Protein AF-A0A0G0S9Q8-F1 (afdb_monomer)

Secondary structure (DSSP, 8-state):
--HHHHHHHHHHHHHHHHHHHHHHHHHHHHHHHHHHHHHHHHHHHHHHHHTTTSTTSHHHHHHHHHHHHHHTTSHHHHHHHHHHHHS-HHHHHHHHHHHHHHHHHHTT-TT--HHHHHHHHH--

Mean predicted aligned error: 11.61 Å

Organism: NCBI:txid1618450

Solvent-accessible surface area (backbone atoms only — not comparable to full-atom values): 6995 Å² total; per-residue (Å²): 137,61,72,66,61,57,52,52,52,50,53,52,55,50,51,67,55,50,54,56,53,52,51,49,51,52,48,50,53,49,51,54,51,49,54,51,49,54,50,50,52,53,47,36,54,48,44,40,63,73,30,60,88,43,72,86,35,73,67,26,47,51,30,54,59,45,46,52,75,78,43,47,86,40,65,69,52,43,50,45,56,51,50,39,74,74,44,56,80,89,52,30,61,63,42,51,43,51,46,52,49,53,49,31,54,77,70,67,50,74,90,61,52,71,65,55,50,45,45,71,72,61,76,116

Structure (mmCIF, N/CA/C/O backbone):
data_AF-A0A0G0S9Q8-F1
#
_entry.id   AF-A0A0G0S9Q8-F1
#
loop_
_atom_site.group_PDB
_atom_site.id
_atom_site.type_symbol
_atom_site.label_atom_id
_atom_site.label_alt_id
_atom_site.label_comp_id
_atom_site.label_asym_id
_atom_site.label_entity_id
_atom_site.label_seq_id
_atom_site.pdbx_PDB_ins_code
_atom_site.Cartn_x
_atom_site.Cartn_y
_atom_site.Cartn_z
_atom_site.occupancy
_atom_site.B_iso_or_equiv
_atom_site.auth_seq_id
_atom_site.auth_comp_id
_atom_site.auth_asym_id
_atom_site.auth_atom_id
_atom_site.pdbx_PDB_mod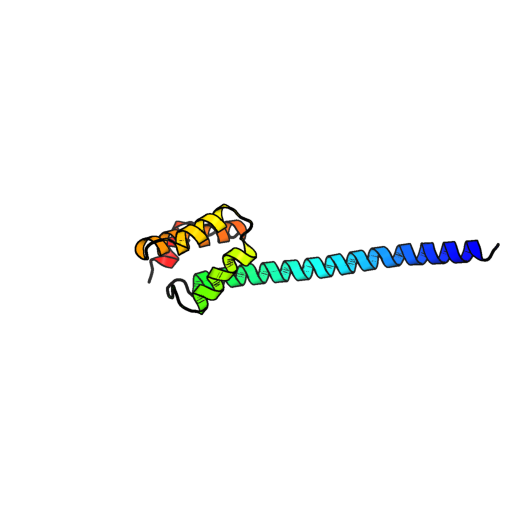el_num
ATOM 1 N N . MET A 1 1 ? 45.988 -13.367 -47.141 1.00 49.00 1 MET A N 1
ATOM 2 C CA . MET A 1 1 ? 45.102 -13.106 -45.986 1.00 49.00 1 MET A CA 1
ATOM 3 C C . MET A 1 1 ? 45.095 -14.358 -45.131 1.00 49.00 1 MET A C 1
ATOM 5 O O . MET A 1 1 ? 44.739 -15.409 -45.643 1.00 49.00 1 MET A O 1
ATOM 9 N N . THR A 1 2 ? 45.600 -14.279 -43.903 1.00 52.78 2 THR A N 1
ATOM 10 C CA . THR A 1 2 ? 45.696 -15.415 -42.975 1.00 52.78 2 THR A CA 1
ATOM 11 C C . THR A 1 2 ? 44.347 -15.658 -42.294 1.00 52.78 2 THR A C 1
ATOM 13 O O . THR A 1 2 ? 43.588 -14.717 -42.061 1.00 52.78 2 THR A O 1
ATOM 16 N N . SER A 1 3 ? 44.034 -16.918 -41.980 1.00 56.16 3 SER A N 1
ATOM 17 C CA . SER A 1 3 ? 42.760 -17.353 -41.381 1.00 56.16 3 SER A CA 1
ATOM 18 C C . SER A 1 3 ? 42.375 -16.595 -40.099 1.00 56.16 3 SER A C 1
ATOM 20 O O . SER A 1 3 ? 41.193 -16.453 -39.797 1.00 56.16 3 SER A O 1
ATOM 22 N N . GLU A 1 4 ? 43.356 -16.039 -39.385 1.00 59.38 4 GLU A N 1
ATOM 23 C CA . GLU A 1 4 ? 43.174 -15.211 -38.184 1.00 59.38 4 GLU A CA 1
ATOM 24 C C . GLU A 1 4 ? 42.379 -13.919 -38.448 1.00 59.38 4 GLU A C 1
ATOM 26 O O . GLU A 1 4 ? 41.520 -13.545 -37.648 1.00 59.38 4 GLU A O 1
ATOM 31 N N . LEU A 1 5 ? 42.585 -13.261 -39.596 1.00 54.59 5 LEU A N 1
ATOM 32 C CA . LEU A 1 5 ? 41.855 -12.037 -39.965 1.00 54.59 5 LEU A CA 1
ATOM 33 C C . LEU A 1 5 ? 40.367 -12.311 -40.219 1.00 54.59 5 LEU A C 1
ATOM 35 O O . LEU A 1 5 ? 39.518 -11.499 -39.857 1.00 54.59 5 LEU A O 1
ATOM 39 N N . ILE A 1 6 ? 40.046 -13.471 -40.796 1.00 54.94 6 ILE A N 1
ATOM 40 C CA . ILE A 1 6 ? 38.666 -13.880 -41.093 1.00 54.94 6 ILE A CA 1
ATOM 41 C C . ILE A 1 6 ? 37.925 -14.219 -39.795 1.00 54.94 6 ILE A C 1
ATOM 43 O O . ILE A 1 6 ? 36.803 -13.763 -39.594 1.00 54.94 6 ILE A O 1
ATOM 47 N N . ILE A 1 7 ? 38.566 -14.949 -38.876 1.00 58.12 7 ILE A N 1
ATOM 48 C CA . ILE A 1 7 ? 37.983 -15.277 -37.567 1.00 58.12 7 ILE A CA 1
ATOM 49 C C . ILE A 1 7 ? 37.733 -14.002 -36.749 1.00 58.12 7 ILE A C 1
ATOM 51 O O . ILE A 1 7 ? 36.666 -13.859 -36.160 1.00 58.12 7 ILE A O 1
ATOM 55 N N . THR A 1 8 ? 38.659 -13.039 -36.767 1.00 56.41 8 THR A N 1
ATOM 56 C CA . THR A 1 8 ? 38.507 -11.768 -36.035 1.00 56.41 8 THR A CA 1
ATOM 57 C C . THR A 1 8 ? 37.352 -10.923 -36.589 1.00 56.41 8 THR A C 1
ATOM 59 O O . THR A 1 8 ? 36.569 -10.368 -35.819 1.00 56.41 8 THR A O 1
ATOM 62 N N . LEU A 1 9 ? 37.182 -10.885 -37.917 1.00 54.97 9 LEU A N 1
ATOM 63 C CA . LEU A 1 9 ? 36.044 -10.233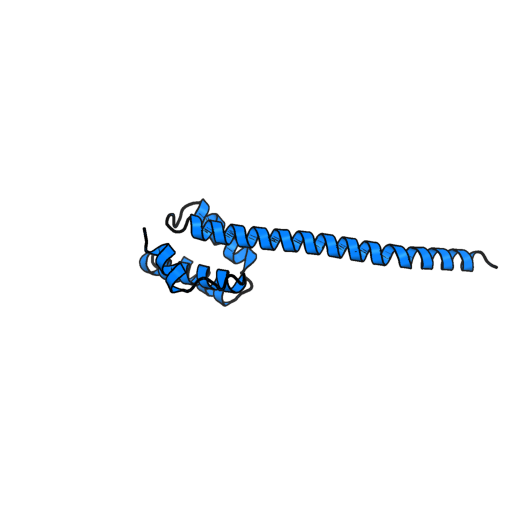 -38.581 1.00 54.97 9 LEU A CA 1
ATOM 64 C C . LEU A 1 9 ? 34.706 -10.907 -38.242 1.00 54.97 9 LEU A C 1
ATOM 66 O O . LEU A 1 9 ? 33.724 -10.215 -37.978 1.00 54.97 9 LEU A O 1
ATOM 70 N N . ILE A 1 10 ? 34.667 -12.241 -38.189 1.00 58.28 10 ILE A N 1
ATOM 71 C CA . ILE A 1 10 ? 33.464 -13.003 -37.825 1.00 58.28 10 ILE A CA 1
ATOM 72 C C . ILE A 1 10 ? 33.112 -12.796 -36.345 1.00 58.28 10 ILE A C 1
ATOM 74 O O . ILE A 1 10 ? 31.961 -12.509 -36.024 1.00 58.28 10 ILE A O 1
ATOM 78 N N . VAL A 1 11 ? 34.090 -12.876 -35.439 1.00 58.12 11 VAL A N 1
ATOM 79 C CA . VAL A 1 11 ? 33.887 -12.659 -33.996 1.00 58.12 11 VAL A CA 1
ATOM 80 C C . VAL A 1 11 ? 33.453 -11.219 -33.712 1.00 58.12 11 VAL A C 1
ATOM 82 O O . VAL A 1 11 ? 32.540 -11.004 -32.915 1.00 58.12 11 VAL A O 1
ATOM 85 N N . SER A 1 12 ? 34.037 -10.233 -34.400 1.00 53.25 12 SER A N 1
ATOM 86 C CA . SER A 1 12 ? 33.630 -8.827 -34.295 1.00 53.25 12 SER A CA 1
ATOM 87 C C . SER A 1 12 ? 32.212 -8.603 -34.840 1.00 53.25 12 SER A C 1
ATOM 89 O O . SER A 1 12 ? 31.391 -7.975 -34.171 1.00 53.25 12 SER A O 1
ATOM 91 N N . GLY A 1 13 ? 31.862 -9.204 -35.983 1.00 53.28 13 GLY A N 1
ATOM 92 C CA . GLY A 1 13 ? 30.511 -9.131 -36.550 1.00 53.28 13 GLY A CA 1
ATOM 93 C C . GLY A 1 13 ? 29.438 -9.772 -35.662 1.00 53.28 13 GLY A C 1
ATOM 94 O O . GLY A 1 13 ? 28.390 -9.173 -35.429 1.00 53.28 13 GLY A O 1
ATOM 95 N N . ILE A 1 14 ? 29.715 -10.949 -35.092 1.00 56.88 14 ILE A N 1
ATOM 96 C CA . ILE A 1 14 ? 28.795 -11.645 -34.178 1.00 56.88 14 ILE A CA 1
ATOM 97 C C . ILE A 1 14 ? 28.646 -10.862 -32.864 1.00 56.88 14 ILE A C 1
ATOM 99 O O . ILE A 1 14 ? 27.526 -10.642 -32.410 1.00 56.88 14 ILE A O 1
ATOM 103 N N . SER A 1 15 ? 29.745 -10.364 -32.288 1.00 52.84 15 SER A N 1
ATOM 104 C CA . SER A 1 15 ? 29.747 -9.518 -31.080 1.00 52.84 15 SER A CA 1
ATOM 105 C C . SER A 1 15 ? 28.853 -8.275 -31.220 1.00 52.84 15 SER A C 1
ATOM 107 O O . SER A 1 15 ? 28.085 -7.944 -30.307 1.00 52.84 15 SER A O 1
ATOM 109 N N . THR A 1 16 ? 28.890 -7.638 -32.395 1.00 56.97 16 THR A N 1
ATOM 110 C CA . THR A 1 16 ? 28.127 -6.416 -32.692 1.00 56.97 16 THR A CA 1
ATOM 111 C C . THR A 1 16 ? 26.619 -6.675 -32.801 1.00 56.97 16 THR A C 1
ATOM 113 O O . THR A 1 16 ? 25.828 -5.778 -32.531 1.00 56.97 16 THR A O 1
ATOM 116 N N . ILE A 1 17 ? 26.201 -7.899 -33.143 1.00 55.44 17 ILE A N 1
ATOM 117 C CA . ILE A 1 17 ? 24.784 -8.289 -33.280 1.00 55.44 17 ILE A CA 1
ATOM 118 C C . ILE A 1 17 ? 24.240 -8.899 -31.981 1.00 55.44 17 ILE A C 1
ATOM 120 O O . ILE A 1 17 ? 23.096 -8.660 -31.597 1.00 55.44 17 ILE A O 1
ATOM 124 N N . VAL A 1 18 ? 25.065 -9.666 -31.271 1.00 55.31 18 VAL A N 1
ATOM 125 C CA . VAL A 1 18 ? 24.669 -10.389 -30.058 1.00 55.31 18 VAL A CA 1
ATOM 126 C C . VAL A 1 18 ? 24.482 -9.437 -28.870 1.00 55.31 18 VAL A C 1
ATOM 128 O O . VAL A 1 18 ? 23.518 -9.580 -28.117 1.00 55.31 18 VAL A O 1
ATOM 131 N N . SER A 1 19 ? 25.335 -8.419 -28.724 1.00 56.19 19 SER A N 1
ATOM 132 C CA . SER A 1 19 ? 25.258 -7.473 -27.596 1.00 56.19 19 SER A CA 1
ATOM 133 C C . SER A 1 19 ? 23.961 -6.633 -27.579 1.00 56.19 19 SER A C 1
ATOM 135 O O . SER A 1 19 ? 23.328 -6.550 -26.523 1.00 56.19 19 SER A O 1
ATOM 137 N N . PRO A 1 20 ? 23.483 -6.074 -28.713 1.00 57.75 20 PRO A N 1
ATOM 138 C CA . PRO A 1 20 ? 22.180 -5.408 -28.785 1.00 57.75 20 PRO A CA 1
ATOM 139 C C . PRO A 1 20 ? 21.001 -6.336 -28.488 1.00 57.75 20 PRO A C 1
ATOM 141 O O . PRO A 1 20 ? 20.070 -5.929 -27.800 1.00 57.75 20 PRO A O 1
ATOM 144 N N . LEU A 1 21 ? 21.036 -7.590 -28.955 1.00 55.09 21 LEU A N 1
ATOM 145 C CA . LEU A 1 21 ? 19.958 -8.559 -28.720 1.00 55.09 21 LEU A CA 1
ATOM 146 C C . LEU A 1 21 ? 19.833 -8.929 -27.237 1.00 55.09 21 LEU A C 1
ATOM 148 O O . LEU A 1 21 ? 18.722 -8.971 -26.707 1.00 55.09 21 LEU A O 1
ATOM 152 N N . PHE A 1 22 ? 20.957 -9.121 -26.537 1.00 54.00 22 PHE A N 1
ATOM 153 C CA . PHE A 1 22 ? 20.947 -9.307 -25.084 1.00 54.00 22 PHE A CA 1
ATOM 154 C C . PHE A 1 22 ? 20.460 -8.058 -24.346 1.00 54.00 22 PHE A C 1
ATOM 156 O O . PHE A 1 22 ? 19.671 -8.181 -23.411 1.00 54.00 22 PHE A O 1
ATOM 163 N N . ALA A 1 23 ? 20.865 -6.860 -24.775 1.00 57.78 23 ALA A N 1
ATOM 164 C CA . ALA A 1 23 ? 20.385 -5.611 -24.186 1.00 57.78 23 ALA A CA 1
ATOM 165 C C . ALA A 1 23 ? 18.867 -5.430 -24.370 1.00 57.78 23 ALA A C 1
ATOM 167 O O . ALA A 1 23 ? 18.180 -5.058 -23.419 1.00 57.78 23 ALA A O 1
ATOM 168 N N . ILE A 1 24 ? 18.326 -5.761 -25.549 1.00 57.69 24 ILE A N 1
ATOM 169 C CA . ILE A 1 24 ? 16.883 -5.738 -25.831 1.00 57.69 24 ILE A CA 1
ATOM 170 C C . ILE A 1 24 ? 16.151 -6.767 -24.969 1.00 57.69 24 ILE A C 1
ATOM 172 O O . ILE A 1 24 ? 15.157 -6.419 -24.342 1.00 57.69 24 ILE A O 1
ATOM 176 N N . TRP A 1 25 ? 16.653 -8.000 -24.860 1.00 56.56 25 TRP A N 1
ATOM 177 C CA . TRP A 1 25 ? 16.018 -9.040 -24.043 1.00 56.56 25 TRP A CA 1
ATOM 178 C C . TRP A 1 25 ? 16.039 -8.712 -22.544 1.00 56.56 25 TRP A C 1
ATOM 180 O O . TRP A 1 25 ? 15.038 -8.900 -21.851 1.00 56.56 25 TRP A O 1
ATOM 190 N N . ILE A 1 26 ? 17.154 -8.183 -22.030 1.00 63.25 26 ILE A N 1
ATOM 191 C CA . ILE A 1 26 ? 17.259 -7.726 -20.637 1.00 63.25 26 ILE A CA 1
ATOM 192 C C . ILE A 1 26 ? 16.316 -6.544 -20.403 1.00 63.25 26 ILE A C 1
ATOM 194 O O . ILE A 1 26 ? 15.603 -6.538 -19.401 1.00 63.25 26 ILE A O 1
ATOM 198 N N . SER A 1 27 ? 16.269 -5.585 -21.331 1.00 55.19 27 SER A N 1
ATOM 199 C CA . SER A 1 27 ? 15.364 -4.434 -21.271 1.00 55.19 27 SER A CA 1
ATOM 200 C C . SER A 1 27 ? 13.899 -4.871 -21.293 1.00 55.19 27 SER A C 1
ATOM 202 O O . SER A 1 27 ? 13.125 -4.472 -20.430 1.00 55.19 27 SER A O 1
ATOM 204 N N . GLU A 1 28 ? 13.516 -5.775 -22.193 1.00 60.50 28 GLU A N 1
ATOM 205 C CA . GLU A 1 28 ? 12.152 -6.293 -22.292 1.00 60.50 28 GLU A CA 1
ATOM 206 C C . GLU A 1 28 ? 11.758 -7.093 -21.045 1.00 60.50 28 GLU A C 1
ATOM 208 O O . GLU A 1 28 ? 10.682 -6.885 -20.481 1.00 60.50 28 GLU A O 1
ATOM 213 N N . LYS A 1 29 ? 12.646 -7.966 -20.554 1.00 63.59 29 LYS A N 1
ATOM 214 C CA . LYS A 1 29 ? 12.438 -8.708 -19.305 1.00 63.59 29 LYS A CA 1
ATOM 215 C C . LYS A 1 29 ? 12.301 -7.759 -18.115 1.00 63.59 29 LYS A C 1
ATOM 217 O O . LYS A 1 29 ? 11.451 -7.987 -17.256 1.00 63.59 29 LYS A O 1
ATOM 222 N N . TYR A 1 30 ? 13.102 -6.699 -18.069 1.00 56.81 30 TYR A N 1
ATOM 223 C CA . TYR A 1 30 ? 13.051 -5.683 -17.023 1.00 56.81 30 TYR A CA 1
ATOM 224 C C . TYR A 1 30 ? 11.751 -4.870 -17.081 1.00 56.81 30 TYR A C 1
ATOM 226 O O . TYR A 1 30 ? 11.077 -4.735 -16.063 1.00 56.81 30 TYR A O 1
ATOM 234 N N . ILE A 1 31 ? 11.344 -4.409 -18.266 1.00 64.62 31 ILE A N 1
ATOM 235 C CA . ILE A 1 31 ? 10.098 -3.661 -18.486 1.00 64.62 31 ILE A CA 1
ATOM 236 C C . ILE A 1 31 ? 8.883 -4.517 -18.121 1.00 64.62 31 ILE A C 1
ATOM 238 O O . ILE A 1 31 ? 8.017 -4.061 -17.379 1.00 64.62 31 ILE A O 1
ATOM 242 N N . ARG A 1 32 ? 8.826 -5.778 -18.572 1.00 65.75 32 ARG A N 1
ATOM 243 C CA . ARG A 1 32 ? 7.732 -6.699 -18.219 1.00 65.75 32 ARG A CA 1
ATOM 244 C C . ARG A 1 32 ? 7.653 -6.925 -16.713 1.00 65.75 32 ARG A C 1
ATOM 246 O O . ARG A 1 32 ? 6.563 -6.895 -16.152 1.00 65.75 32 ARG A O 1
ATOM 253 N N . ARG A 1 33 ? 8.798 -7.121 -16.053 1.00 70.69 33 ARG A N 1
ATOM 254 C CA . ARG A 1 33 ? 8.863 -7.325 -14.600 1.00 70.69 33 ARG A CA 1
ATOM 255 C C . ARG A 1 33 ? 8.409 -6.083 -13.833 1.00 70.69 33 ARG A C 1
ATOM 257 O O . ARG A 1 33 ? 7.630 -6.219 -12.900 1.00 70.69 33 ARG A O 1
ATOM 264 N N . ARG A 1 34 ? 8.819 -4.894 -14.279 1.00 71.56 34 ARG A N 1
ATOM 265 C CA . ARG A 1 34 ? 8.390 -3.609 -13.716 1.00 71.56 34 ARG A CA 1
ATOM 266 C C . ARG A 1 34 ? 6.889 -3.379 -13.886 1.00 71.56 34 ARG A C 1
ATOM 268 O O . ARG A 1 34 ? 6.220 -3.039 -12.923 1.00 71.56 34 ARG A O 1
ATOM 275 N N . ASN A 1 35 ? 6.345 -3.642 -15.073 1.00 73.88 35 ASN A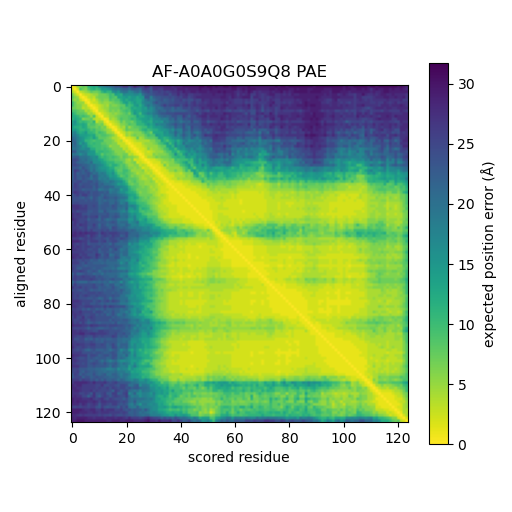 N 1
ATOM 276 C CA . ASN A 1 35 ? 4.909 -3.509 -15.330 1.00 73.88 35 ASN A CA 1
ATOM 277 C C . ASN A 1 35 ? 4.078 -4.491 -14.486 1.00 73.88 35 ASN A C 1
ATOM 279 O O . ASN A 1 35 ? 3.002 -4.133 -14.014 1.00 73.88 35 ASN A O 1
ATOM 283 N N . LEU A 1 36 ? 4.571 -5.720 -14.288 1.00 80.00 36 LEU A N 1
ATOM 284 C CA . LEU A 1 36 ? 3.950 -6.707 -13.398 1.00 80.00 36 LEU A CA 1
ATOM 285 C C . LEU A 1 36 ? 3.975 -6.245 -11.938 1.00 80.00 36 LEU A C 1
ATOM 287 O O . LEU A 1 36 ? 2.966 -6.357 -11.251 1.00 80.00 36 LEU A O 1
ATOM 291 N N . GLU A 1 37 ? 5.104 -5.716 -11.476 1.00 83.62 37 GLU A N 1
ATOM 292 C CA . GLU A 1 37 ? 5.250 -5.185 -10.120 1.00 83.62 37 GLU A CA 1
ATOM 293 C C . GLU A 1 37 ? 4.333 -3.976 -9.890 1.00 83.62 37 GLU A C 1
ATOM 295 O O . GLU A 1 37 ? 3.617 -3.934 -8.895 1.00 83.62 37 GLU A O 1
ATOM 300 N N . ASP A 1 38 ? 4.253 -3.048 -10.846 1.00 84.12 38 ASP A N 1
ATOM 301 C CA . ASP A 1 38 ? 3.339 -1.902 -10.786 1.00 84.12 38 ASP A CA 1
ATOM 302 C C . ASP A 1 38 ? 1.861 -2.339 -10.791 1.00 84.12 38 ASP A C 1
ATOM 304 O O . ASP A 1 38 ? 1.038 -1.782 -10.061 1.00 84.12 38 ASP A O 1
ATOM 308 N N . ALA A 1 39 ? 1.503 -3.364 -11.573 1.00 84.00 39 ALA A N 1
ATOM 309 C CA . ALA A 1 39 ? 0.154 -3.930 -11.560 1.00 84.00 39 ALA A CA 1
ATOM 310 C C . ALA A 1 39 ? -0.181 -4.586 -10.209 1.00 84.00 39 ALA A C 1
ATOM 312 O O . ALA A 1 39 ? -1.263 -4.359 -9.669 1.00 84.00 39 ALA A O 1
ATOM 313 N N . GLN A 1 40 ? 0.758 -5.344 -9.635 1.00 88.56 40 GLN A N 1
ATOM 314 C CA . GLN A 1 40 ? 0.602 -5.964 -8.317 1.00 88.56 40 GLN A CA 1
ATOM 315 C C . GLN A 1 40 ? 0.476 -4.921 -7.205 1.00 88.56 40 GLN A C 1
ATOM 317 O O . GLN A 1 40 ? -0.377 -5.056 -6.335 1.00 88.56 40 GLN A O 1
ATOM 322 N N . ARG A 1 41 ? 1.270 -3.848 -7.254 1.00 89.06 41 ARG A N 1
ATOM 323 C CA . ARG A 1 41 ? 1.189 -2.729 -6.304 1.00 89.06 41 ARG A CA 1
ATOM 324 C C . ARG A 1 41 ? -0.190 -2.081 -6.324 1.00 89.06 41 ARG A C 1
ATOM 326 O O . ARG A 1 41 ? -0.826 -1.944 -5.280 1.00 89.06 41 ARG A O 1
ATOM 333 N N . LYS A 1 42 ? -0.710 -1.769 -7.512 1.00 87.31 42 LYS A N 1
ATOM 334 C CA . LYS A 1 42 ? -2.077 -1.246 -7.657 1.00 87.31 42 LYS A CA 1
ATOM 335 C C . LYS A 1 42 ? -3.133 -2.226 -7.159 1.00 87.31 42 LYS A C 1
ATOM 337 O O . LYS A 1 42 ? -4.098 -1.803 -6.531 1.00 87.31 42 LYS A O 1
ATOM 342 N N . GLN A 1 43 ? -2.946 -3.520 -7.406 1.00 89.31 43 GLN A N 1
ATOM 343 C CA . GLN A 1 43 ? -3.848 -4.550 -6.899 1.00 89.31 43 GLN A CA 1
ATOM 344 C C . GLN A 1 43 ? -3.860 -4.589 -5.366 1.00 89.31 43 GLN A C 1
ATOM 346 O O . GLN A 1 43 ? -4.935 -4.532 -4.783 1.00 89.31 43 GLN A O 1
ATOM 351 N N . VAL A 1 44 ? -2.697 -4.585 -4.708 1.00 91.62 44 VAL A N 1
ATOM 352 C CA . VAL A 1 44 ? -2.604 -4.548 -3.237 1.00 91.62 44 VAL A CA 1
ATOM 353 C C . VAL A 1 44 ? -3.302 -3.315 -2.664 1.00 91.62 44 VAL A C 1
ATOM 355 O O . VAL A 1 44 ? -4.039 -3.423 -1.685 1.00 91.62 44 VAL A O 1
ATOM 358 N N . LEU A 1 45 ? -3.110 -2.146 -3.281 1.00 89.12 45 LEU A N 1
ATOM 359 C CA . LEU A 1 45 ? -3.790 -0.918 -2.867 1.00 89.12 45 LEU A CA 1
ATOM 360 C C . LEU A 1 45 ? -5.316 -1.035 -3.017 1.00 89.12 45 LEU A C 1
ATOM 362 O O . LEU A 1 45 ? -6.055 -0.670 -2.102 1.00 89.12 45 LEU A O 1
ATOM 366 N N . ASN A 1 46 ? -5.789 -1.590 -4.133 1.00 86.12 46 ASN A N 1
ATOM 367 C CA . ASN A 1 46 ? -7.212 -1.842 -4.348 1.00 86.12 46 ASN A CA 1
ATOM 368 C C . ASN A 1 46 ? -7.776 -2.833 -3.326 1.00 86.12 46 ASN A C 1
ATOM 370 O O . ASN A 1 46 ? -8.857 -2.593 -2.799 1.00 86.12 46 ASN A O 1
ATOM 374 N N . ASP A 1 47 ? -7.046 -3.901 -3.004 1.00 87.56 47 ASP A N 1
ATOM 375 C CA . ASP A 1 47 ? -7.472 -4.911 -2.035 1.00 87.56 47 ASP A CA 1
ATOM 376 C C . ASP A 1 47 ? -7.564 -4.326 -0.617 1.00 87.56 47 ASP A C 1
ATOM 378 O O . ASP A 1 47 ? -8.508 -4.633 0.115 1.00 87.56 47 ASP A O 1
ATOM 382 N N . LEU A 1 48 ? -6.646 -3.429 -0.240 1.00 87.56 48 LEU A N 1
ATOM 383 C CA . LEU A 1 48 ? -6.712 -2.688 1.025 1.00 87.56 48 LEU A CA 1
ATOM 384 C C . LEU A 1 48 ? -7.941 -1.785 1.100 1.00 87.56 48 LEU A C 1
ATOM 386 O O . LEU A 1 48 ? -8.637 -1.764 2.115 1.00 87.56 48 LEU A O 1
ATOM 390 N N . ILE A 1 49 ? -8.225 -1.053 0.021 1.00 83.69 49 ILE A N 1
ATOM 391 C CA . ILE A 1 49 ? -9.392 -0.171 -0.052 1.00 83.69 49 ILE A CA 1
ATOM 392 C C . ILE A 1 49 ? -10.682 -0.999 -0.073 1.00 83.69 49 ILE A C 1
ATOM 394 O O . ILE A 1 49 ? -11.642 -0.652 0.610 1.00 83.69 49 ILE A O 1
ATOM 398 N N . ALA A 1 50 ? -10.732 -2.106 -0.813 1.00 82.81 50 ALA A N 1
ATOM 399 C CA . ALA A 1 50 ? -11.910 -2.965 -0.912 1.00 82.81 50 ALA A CA 1
ATOM 400 C C . ALA A 1 50 ? -12.239 -3.649 0.422 1.00 82.81 50 ALA A C 1
ATOM 402 O O . ALA A 1 50 ? -13.405 -3.710 0.811 1.00 82.81 50 ALA A O 1
ATOM 403 N N . ASN A 1 51 ? -11.219 -4.103 1.155 1.00 80.69 51 ASN A N 1
ATOM 404 C CA . ASN A 1 51 ? -11.377 -4.817 2.426 1.00 80.69 51 ASN A CA 1
ATOM 405 C C . ASN A 1 51 ? -11.288 -3.910 3.663 1.00 80.69 51 ASN A C 1
ATOM 407 O O . ASN A 1 51 ? -11.195 -4.399 4.785 1.00 80.69 51 ASN A O 1
ATOM 411 N N . ARG A 1 52 ? -11.369 -2.589 3.482 1.00 73.75 52 ARG A N 1
ATOM 412 C CA . ARG A 1 52 ? -11.209 -1.580 4.541 1.00 73.75 52 ARG A CA 1
ATOM 413 C C . ARG A 1 52 ? -12.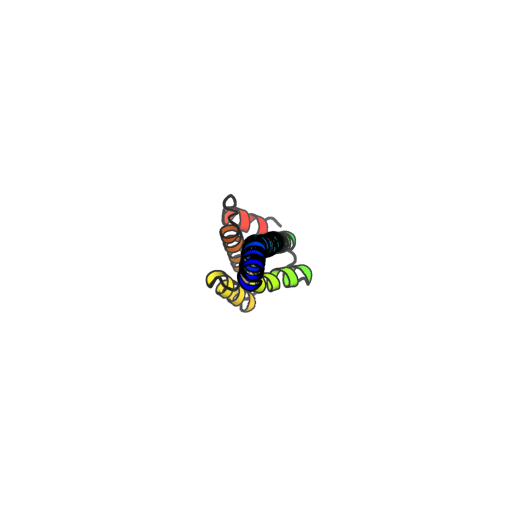090 -1.743 5.782 1.00 73.75 52 ARG A C 1
ATOM 415 O O . ARG A 1 52 ? -11.666 -1.371 6.868 1.00 73.75 52 ARG A O 1
ATOM 422 N N . TYR A 1 53 ? -13.296 -2.290 5.634 1.00 73.50 53 TYR A N 1
ATOM 423 C CA . TYR A 1 53 ? -14.238 -2.518 6.745 1.00 73.50 53 TYR A CA 1
ATOM 424 C C . TYR A 1 53 ? -14.100 -3.902 7.376 1.00 73.50 53 TYR A C 1
ATOM 426 O O . TYR A 1 53 ? -14.716 -4.198 8.394 1.00 73.50 53 TYR A O 1
ATOM 434 N N . LYS A 1 54 ? -13.304 -4.766 6.752 1.00 78.06 54 LYS A N 1
ATOM 435 C CA . LYS A 1 54 ? -13.035 -6.135 7.177 1.00 78.06 54 LYS A CA 1
ATOM 436 C C . LYS A 1 54 ? -11.622 -6.220 7.741 1.00 78.06 54 LYS A C 1
ATOM 438 O O . LYS A 1 54 ? -10.837 -7.093 7.368 1.00 78.06 54 LYS A O 1
ATOM 443 N N . VAL A 1 55 ? -11.293 -5.265 8.608 1.00 72.81 55 VAL A N 1
ATOM 444 C CA . VAL A 1 55 ? -10.010 -5.234 9.309 1.00 72.81 55 VAL A CA 1
ATOM 445 C C . VAL A 1 55 ? -9.835 -6.560 10.054 1.00 72.81 55 VAL A C 1
ATOM 447 O O . VAL A 1 55 ? -10.789 -7.082 10.620 1.00 72.81 55 VAL A O 1
ATOM 450 N N . ASP A 1 56 ? -8.629 -7.121 9.992 1.00 75.94 56 ASP A N 1
ATOM 451 C CA . ASP A 1 56 ? -8.258 -8.420 10.572 1.00 75.94 56 ASP A CA 1
ATOM 452 C C . ASP A 1 56 ? -8.849 -9.675 9.877 1.00 75.94 56 ASP A C 1
ATOM 454 O O . ASP A 1 56 ? -8.658 -10.787 10.363 1.00 75.94 56 ASP A O 1
ATOM 458 N N . THR A 1 57 ? -9.484 -9.545 8.703 1.00 84.56 57 THR A N 1
ATOM 459 C CA . THR A 1 57 ? -9.750 -10.711 7.829 1.00 84.56 57 THR A CA 1
ATOM 460 C C . THR A 1 57 ? -8.492 -11.193 7.114 1.00 84.56 57 THR A C 1
ATOM 462 O O . THR A 1 57 ? -7.569 -10.413 6.872 1.00 84.56 57 THR A O 1
ATOM 465 N N . ASP A 1 58 ? -8.460 -12.467 6.717 1.00 87.38 58 ASP A N 1
ATOM 466 C CA . ASP A 1 58 ? -7.324 -13.048 5.995 1.00 87.38 58 ASP A CA 1
ATOM 467 C C . ASP A 1 58 ? -7.015 -12.304 4.692 1.00 87.38 58 ASP A C 1
ATOM 469 O O . ASP A 1 58 ? -5.853 -12.205 4.295 1.00 87.38 58 ASP A O 1
ATOM 473 N N . GLU A 1 59 ? -8.032 -11.789 4.002 1.00 85.94 59 GLU A N 1
ATOM 474 C CA . GLU A 1 59 ? -7.877 -10.992 2.784 1.00 85.94 59 GLU A CA 1
ATOM 475 C C . GLU A 1 59 ? -7.210 -9.649 3.087 1.00 85.94 59 GLU A C 1
ATOM 477 O O . GLU A 1 59 ? -6.221 -9.286 2.444 1.00 85.94 59 GLU A O 1
ATOM 482 N N . PHE A 1 60 ? -7.702 -8.939 4.107 1.00 88.00 60 PHE A N 1
ATOM 483 C CA . PHE A 1 60 ? -7.120 -7.671 4.534 1.00 88.00 60 PHE A CA 1
ATOM 484 C C . PHE A 1 60 ? -5.682 -7.856 5.024 1.00 88.00 60 PHE A C 1
ATOM 486 O O . PHE A 1 60 ? -4.786 -7.133 4.595 1.00 88.00 60 PHE A O 1
ATOM 493 N N . LEU A 1 61 ? -5.434 -8.844 5.887 1.00 88.44 61 LEU A N 1
ATOM 494 C CA . LEU A 1 61 ? -4.110 -9.117 6.445 1.00 88.44 61 LEU A CA 1
ATOM 495 C C . LEU A 1 61 ? -3.114 -9.538 5.363 1.00 88.44 61 LEU A C 1
ATOM 497 O O . LEU A 1 61 ? -1.952 -9.132 5.423 1.00 88.44 61 LEU A O 1
ATOM 501 N N . ARG A 1 62 ? -3.548 -10.307 4.355 1.00 89.50 62 ARG A N 1
ATOM 502 C CA . ARG A 1 62 ? -2.712 -10.630 3.189 1.00 89.50 62 ARG A CA 1
ATOM 503 C C . ARG A 1 62 ? -2.307 -9.368 2.435 1.00 89.50 62 ARG A C 1
ATOM 505 O O . ARG A 1 62 ? -1.109 -9.135 2.282 1.00 89.50 62 ARG A O 1
ATOM 512 N N . ALA A 1 63 ? -3.267 -8.528 2.046 1.00 89.50 63 ALA A N 1
ATOM 513 C CA . ALA A 1 63 ? -2.981 -7.275 1.346 1.00 89.50 63 ALA A CA 1
ATOM 514 C C . ALA A 1 63 ? -2.104 -6.329 2.191 1.00 89.50 63 ALA A C 1
ATOM 516 O O . ALA A 1 63 ? -1.125 -5.764 1.705 1.00 89.50 63 ALA A O 1
ATOM 517 N N . PHE A 1 64 ? -2.389 -6.216 3.489 1.00 91.50 64 PHE A N 1
ATOM 518 C CA . PHE A 1 64 ? -1.644 -5.364 4.414 1.00 91.50 64 PHE A CA 1
ATOM 519 C C . PHE A 1 64 ? -0.207 -5.838 4.634 1.00 91.50 64 PHE A C 1
ATOM 521 O O . PHE A 1 64 ? 0.720 -5.031 4.654 1.00 91.50 64 PHE A O 1
ATOM 528 N N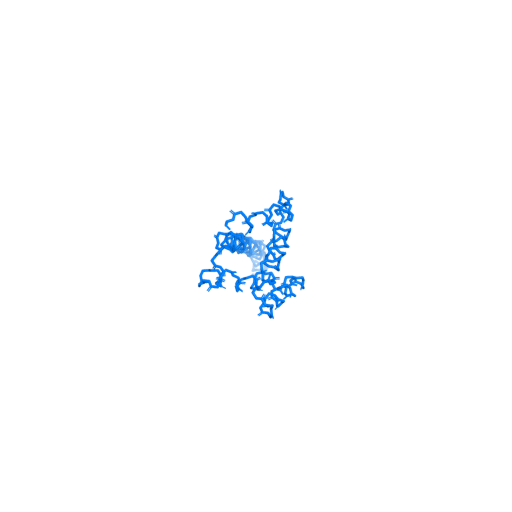 . ASN A 1 65 ? 0.025 -7.146 4.737 1.00 90.75 65 ASN A N 1
ATOM 529 C CA . ASN A 1 65 ? 1.379 -7.684 4.851 1.00 90.75 65 ASN A CA 1
ATOM 530 C C . ASN A 1 65 ? 2.200 -7.478 3.570 1.00 90.75 65 ASN A C 1
ATOM 532 O O . ASN A 1 65 ? 3.411 -7.255 3.655 1.00 90.75 65 ASN A O 1
ATOM 536 N N . SER A 1 66 ? 1.555 -7.459 2.401 1.00 92.56 66 SER A N 1
ATOM 537 C CA . SER A 1 66 ? 2.201 -7.111 1.133 1.00 92.56 66 SER A CA 1
ATOM 538 C C . SER A 1 66 ? 2.660 -5.649 1.062 1.00 92.56 66 SER A C 1
ATOM 540 O O . SER A 1 66 ? 3.550 -5.339 0.272 1.00 92.56 66 SER A O 1
ATOM 542 N N . VAL A 1 67 ? 2.155 -4.746 1.912 1.00 92.94 67 VAL A N 1
ATOM 543 C CA . VAL A 1 67 ? 2.590 -3.335 1.921 1.00 92.94 67 VAL A CA 1
ATOM 544 C C . VAL A 1 67 ? 4.092 -3.208 2.181 1.00 92.94 67 VAL A C 1
ATOM 546 O O . VAL A 1 67 ? 4.793 -2.501 1.462 1.00 92.94 67 VAL A O 1
ATOM 549 N N . ILE A 1 68 ? 4.623 -3.934 3.168 1.00 90.94 68 ILE A N 1
ATOM 550 C CA . ILE A 1 68 ? 6.065 -3.907 3.466 1.00 90.94 68 ILE A CA 1
ATOM 551 C C . ILE A 1 68 ? 6.882 -4.542 2.338 1.00 90.94 68 ILE A C 1
ATOM 553 O O . ILE A 1 68 ? 8.005 -4.115 2.085 1.00 90.94 68 ILE A O 1
ATOM 557 N N . MET A 1 69 ? 6.324 -5.526 1.634 1.00 90.50 69 MET A N 1
ATOM 558 C CA . MET A 1 69 ? 7.005 -6.164 0.510 1.00 90.50 69 MET A CA 1
ATOM 559 C C . MET A 1 69 ? 7.262 -5.174 -0.632 1.00 90.50 69 MET A C 1
ATOM 561 O O . MET A 1 69 ? 8.363 -5.157 -1.177 1.00 90.50 69 MET A O 1
ATOM 565 N N . TYR A 1 70 ? 6.278 -4.335 -0.964 1.00 90.31 70 TYR A N 1
ATOM 566 C CA . TYR A 1 70 ? 6.365 -3.432 -2.114 1.00 90.31 70 TYR A CA 1
ATOM 567 C C . TYR A 1 70 ? 6.836 -2.010 -1.775 1.00 90.31 70 TYR A C 1
ATOM 569 O O . TYR A 1 70 ? 7.512 -1.386 -2.589 1.00 90.31 70 TYR A O 1
ATOM 577 N N . TRP A 1 71 ? 6.527 -1.494 -0.583 1.00 93.00 71 TRP A N 1
ATOM 578 C CA . TRP A 1 71 ? 6.873 -0.124 -0.168 1.00 93.00 71 TRP A CA 1
ATOM 579 C C . TRP A 1 71 ? 7.731 -0.072 1.104 1.00 93.00 71 TRP A C 1
ATOM 581 O O . TRP A 1 71 ? 7.946 0.997 1.664 1.00 93.00 71 TRP A O 1
ATOM 591 N N . GLY A 1 72 ? 8.283 -1.197 1.570 1.00 88.31 72 GLY A N 1
ATOM 592 C CA . GLY A 1 72 ? 9.085 -1.246 2.803 1.00 88.31 72 GLY A CA 1
ATOM 593 C C . GLY A 1 72 ? 10.423 -0.499 2.759 1.00 88.31 72 GLY A C 1
ATOM 594 O O . GLY A 1 72 ? 11.078 -0.387 3.795 1.00 88.31 72 GLY A O 1
ATOM 595 N N . LYS A 1 73 ? 10.834 0.002 1.584 1.00 89.31 73 LYS A N 1
ATOM 596 C CA . LYS A 1 73 ? 11.980 0.914 1.431 1.00 89.31 73 LYS A CA 1
ATOM 597 C C . LYS A 1 73 ? 11.644 2.357 1.816 1.00 89.31 73 LYS A C 1
ATOM 599 O O . LYS A 1 73 ? 12.559 3.127 2.073 1.00 89.31 73 LYS A O 1
ATOM 604 N N . GLU A 1 74 ? 10.360 2.704 1.863 1.00 93.00 74 GLU A N 1
ATOM 605 C CA . GLU A 1 74 ? 9.895 4.032 2.247 1.00 93.00 74 GLU A CA 1
ATOM 606 C C . GLU A 1 74 ? 9.772 4.105 3.774 1.00 93.00 74 GLU A C 1
ATOM 608 O O . GLU A 1 74 ? 8.908 3.457 4.376 1.00 93.00 74 GLU A O 1
ATOM 613 N N . ASP A 1 75 ? 10.628 4.907 4.413 1.00 93.44 75 ASP A N 1
ATOM 614 C CA . ASP A 1 75 ? 10.698 5.013 5.878 1.00 93.44 75 ASP A CA 1
ATOM 615 C C . ASP A 1 75 ? 9.354 5.399 6.502 1.00 93.44 75 ASP A C 1
ATOM 617 O O . ASP A 1 75 ? 8.970 4.873 7.551 1.00 93.44 75 ASP A O 1
ATOM 621 N N . ILE A 1 76 ? 8.604 6.274 5.825 1.00 94.06 76 ILE A N 1
ATOM 622 C CA . ILE A 1 76 ? 7.272 6.692 6.266 1.00 94.06 76 ILE A CA 1
ATOM 623 C C . ILE A 1 76 ? 6.296 5.512 6.314 1.00 94.06 76 ILE A C 1
ATOM 625 O O . ILE A 1 76 ? 5.611 5.327 7.318 1.00 94.06 76 ILE A O 1
ATOM 629 N N . ILE A 1 77 ? 6.289 4.654 5.289 1.00 94.12 77 ILE A N 1
ATOM 630 C CA . ILE A 1 77 ? 5.412 3.479 5.233 1.00 94.12 77 ILE A CA 1
ATOM 631 C C . ILE A 1 77 ? 5.819 2.467 6.297 1.00 94.12 77 ILE A C 1
ATOM 633 O O . ILE A 1 77 ? 4.972 1.955 7.028 1.00 94.12 77 ILE A O 1
ATOM 637 N N . LYS A 1 78 ? 7.122 2.210 6.436 1.00 93.94 78 LYS A N 1
ATOM 638 C CA . LYS A 1 78 ? 7.642 1.284 7.445 1.00 93.94 78 LYS A CA 1
ATOM 639 C C . LYS A 1 78 ? 7.252 1.713 8.861 1.00 93.94 78 LYS A C 1
ATOM 641 O O . LYS A 1 78 ? 6.811 0.876 9.651 1.00 93.94 78 LYS A O 1
ATOM 646 N N . LYS A 1 79 ? 7.375 3.009 9.166 1.00 95.56 79 LYS A N 1
ATOM 647 C CA . LYS A 1 79 ? 6.972 3.586 10.452 1.00 95.56 79 LYS A CA 1
ATOM 648 C C . LYS A 1 79 ? 5.469 3.437 10.688 1.00 95.56 79 LYS A C 1
ATOM 650 O O . LYS A 1 79 ? 5.080 2.949 11.744 1.00 95.56 79 LYS A O 1
ATOM 655 N N . LEU A 1 80 ? 4.641 3.797 9.707 1.00 95.31 80 LEU A N 1
ATOM 656 C CA . LEU A 1 80 ? 3.183 3.734 9.833 1.00 95.31 80 LEU A CA 1
ATOM 657 C C . LEU A 1 80 ? 2.668 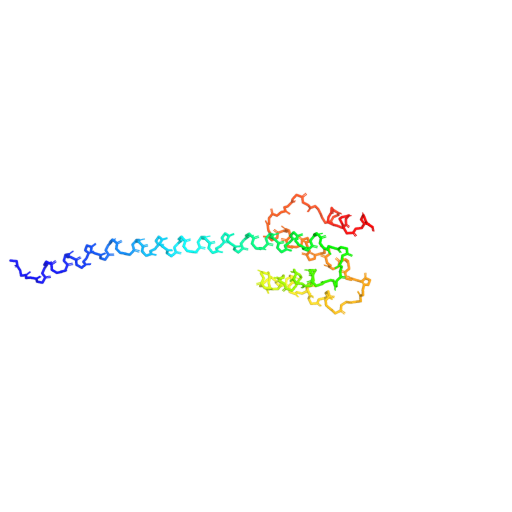2.297 9.998 1.00 95.31 80 LEU A C 1
ATOM 659 O O . LEU A 1 80 ? 1.802 2.045 10.831 1.00 95.31 80 LEU A O 1
ATOM 663 N N . VAL A 1 81 ? 3.222 1.328 9.261 1.00 93.88 81 VAL A N 1
ATOM 664 C CA . VAL A 1 81 ? 2.857 -0.092 9.415 1.00 93.88 81 VAL A CA 1
ATOM 665 C C . VAL A 1 81 ? 3.253 -0.621 10.794 1.00 93.88 81 VAL A C 1
ATOM 667 O O . VAL A 1 81 ? 2.500 -1.386 11.400 1.00 93.88 81 VAL A O 1
ATOM 670 N N . PHE A 1 82 ? 4.422 -0.228 11.306 1.00 94.25 82 PHE A N 1
ATOM 671 C CA . PHE A 1 82 ? 4.827 -0.580 12.665 1.00 94.25 82 PHE A CA 1
ATOM 672 C C . PHE A 1 82 ? 3.861 0.010 13.698 1.00 94.25 82 PHE A C 1
ATOM 674 O O . PHE A 1 82 ? 3.344 -0.728 14.535 1.00 94.25 82 PHE A O 1
ATOM 681 N N . GLU A 1 83 ? 3.556 1.304 13.581 1.00 94.69 83 GLU A N 1
ATOM 682 C CA . GLU A 1 83 ? 2.621 2.002 14.464 1.00 94.69 83 GLU A CA 1
ATOM 683 C C . GLU A 1 83 ? 1.248 1.321 14.464 1.00 94.69 83 GLU A C 1
ATOM 685 O O . GLU A 1 83 ? 0.733 0.992 15.532 1.00 94.69 83 GLU A O 1
ATOM 690 N N . TYR A 1 84 ? 0.720 0.991 13.280 1.00 92.25 84 TYR A N 1
ATOM 691 C CA . TYR A 1 84 ? -0.538 0.264 13.116 1.00 92.25 84 TYR A CA 1
ATOM 692 C C . TYR A 1 84 ? -0.548 -1.056 13.898 1.00 92.25 84 TYR A C 1
ATOM 694 O O . TYR A 1 84 ? -1.488 -1.326 14.647 1.00 92.25 84 TYR A O 1
ATOM 702 N N . ARG A 1 85 ? 0.514 -1.863 13.774 1.00 90.50 85 ARG A N 1
ATOM 703 C CA . ARG A 1 85 ? 0.625 -3.176 14.435 1.00 90.50 85 ARG A CA 1
ATOM 704 C C . ARG A 1 85 ? 0.688 -3.079 15.959 1.00 90.50 85 ARG A C 1
ATOM 706 O O . ARG A 1 85 ? 0.216 -3.986 16.634 1.00 90.50 85 ARG A O 1
ATOM 713 N N . THR A 1 86 ? 1.271 -2.007 16.490 1.00 92.50 86 THR A N 1
ATOM 714 C CA . THR A 1 86 ? 1.407 -1.788 17.941 1.00 92.50 86 THR A CA 1
ATOM 715 C C . THR A 1 86 ? 0.273 -0.965 18.554 1.00 92.50 86 THR A C 1
ATOM 717 O O . THR A 1 86 ? 0.205 -0.821 19.773 1.00 92.50 86 THR A O 1
ATOM 720 N N . SER A 1 87 ? -0.593 -0.386 17.723 1.00 89.88 87 SER A N 1
ATOM 721 C CA . SER A 1 87 ? -1.652 0.521 18.157 1.00 89.88 87 SER A CA 1
ATOM 722 C C . SER A 1 87 ? -2.872 -0.205 18.732 1.00 89.88 87 SER A C 1
ATOM 724 O O . SER A 1 87 ? -3.178 -1.345 18.376 1.00 89.88 87 SER A O 1
ATOM 726 N N . SER A 1 88 ? -3.603 0.482 19.615 1.00 88.38 88 SER A N 1
ATOM 727 C CA . SER A 1 88 ? -4.922 0.034 20.065 1.00 88.38 88 SER A CA 1
ATOM 728 C C . SER A 1 88 ? -5.938 0.082 18.910 1.00 88.38 88 SER A C 1
ATOM 730 O O . SER A 1 88 ? -5.780 0.901 17.999 1.00 88.38 88 SER A O 1
ATOM 732 N N . PRO A 1 89 ? -7.011 -0.735 18.938 1.00 83.50 89 PRO A N 1
ATOM 733 C CA . PRO A 1 89 ? -8.011 -0.784 17.866 1.00 83.50 89 PRO A CA 1
ATOM 734 C C . PRO A 1 89 ? -8.580 0.586 17.462 1.00 83.50 89 PRO A C 1
ATOM 736 O O . PRO A 1 89 ? -8.735 0.8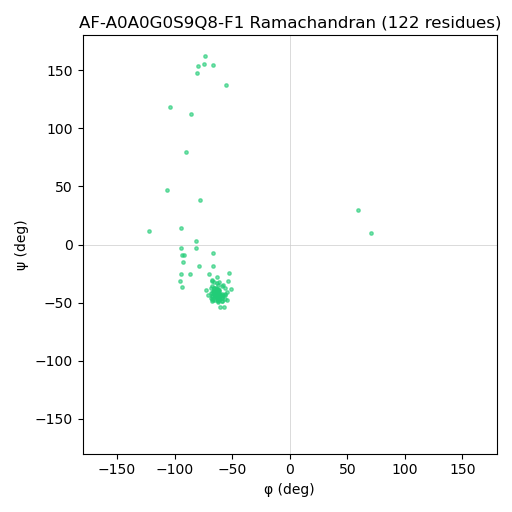63 16.279 1.00 83.50 89 PRO A O 1
ATOM 739 N N . GLU A 1 90 ? -8.797 1.479 18.428 1.00 82.31 90 GLU A N 1
ATOM 740 C CA . GLU A 1 90 ? -9.313 2.841 18.215 1.00 82.31 90 GLU A CA 1
ATOM 741 C C . GLU A 1 90 ? -8.380 3.725 17.371 1.00 82.31 90 GLU A C 1
ATOM 743 O O . GLU A 1 90 ? -8.826 4.637 16.677 1.00 82.31 90 GLU A O 1
ATOM 748 N N . LYS A 1 91 ? -7.072 3.451 17.409 1.00 84.88 91 LYS A N 1
ATOM 749 C CA . LYS A 1 91 ? -6.051 4.196 16.661 1.00 84.88 91 LYS A CA 1
ATOM 750 C C . LYS A 1 91 ? -5.737 3.570 15.302 1.00 84.88 91 LYS A C 1
ATOM 752 O O . LYS A 1 91 ? -5.158 4.245 14.453 1.00 84.88 91 LYS A O 1
ATOM 757 N N . LYS A 1 92 ? -6.150 2.320 15.059 1.00 84.19 92 LYS A N 1
ATOM 758 C CA . LYS A 1 92 ? -5.869 1.600 13.808 1.00 84.19 92 LYS A CA 1
ATOM 759 C C . LYS A 1 92 ? -6.471 2.294 12.586 1.00 84.19 92 LYS A C 1
ATOM 761 O O . LYS A 1 92 ? -5.786 2.417 11.575 1.00 84.19 92 LYS A O 1
ATOM 766 N N . THR A 1 93 ? -7.718 2.764 12.656 1.00 82.44 93 THR A N 1
ATOM 767 C CA . THR A 1 93 ? -8.411 3.364 11.497 1.00 82.44 93 THR A CA 1
ATOM 768 C C . THR A 1 93 ? -7.754 4.665 11.008 1.00 82.44 93 THR A C 1
ATOM 770 O O . THR A 1 93 ? -7.477 4.764 9.808 1.00 82.44 93 THR A O 1
ATOM 773 N N . PRO A 1 94 ? -7.416 5.636 11.884 1.00 86.06 94 PRO A N 1
ATOM 774 C CA . PRO A 1 94 ? -6.629 6.805 11.486 1.00 86.06 94 PRO A CA 1
ATOM 775 C C . PRO A 1 94 ? -5.279 6.444 10.852 1.00 86.06 94 PRO A C 1
ATOM 777 O O . PRO A 1 94 ? -4.919 6.997 9.815 1.00 86.06 94 PRO A O 1
ATOM 780 N N . ILE A 1 95 ? -4.553 5.480 11.429 1.00 90.00 95 ILE A N 1
ATOM 781 C CA . ILE A 1 95 ? -3.242 5.065 10.911 1.00 90.00 95 ILE A CA 1
ATOM 782 C C . ILE A 1 95 ? -3.384 4.377 9.547 1.00 90.00 95 ILE A C 1
ATOM 784 O O . ILE A 1 95 ? -2.614 4.655 8.634 1.00 90.00 95 ILE A O 1
ATOM 788 N N . LEU A 1 96 ? -4.384 3.509 9.371 1.00 88.31 96 LEU A N 1
ATOM 789 C CA . LEU A 1 96 ? -4.654 2.841 8.095 1.00 88.31 96 LEU A CA 1
ATOM 790 C C . LEU A 1 96 ? -5.007 3.839 6.989 1.00 88.31 96 LEU A C 1
ATOM 792 O O . LEU A 1 96 ? -4.537 3.701 5.860 1.00 88.31 96 LEU A O 1
ATOM 796 N N . THR A 1 97 ? -5.786 4.865 7.332 1.00 86.50 97 THR A N 1
ATOM 797 C CA . THR A 1 97 ? -6.102 5.979 6.430 1.00 86.50 97 THR A CA 1
ATOM 798 C C . THR A 1 97 ? -4.819 6.681 5.981 1.00 86.50 97 THR A C 1
ATOM 800 O O . THR A 1 97 ? -4.624 6.912 4.788 1.00 86.50 97 THR A O 1
ATOM 803 N N . GLU A 1 98 ? -3.905 6.955 6.916 1.00 90.69 98 GLU A N 1
ATOM 804 C CA . GLU A 1 98 ? -2.617 7.586 6.619 1.00 90.69 98 GLU A CA 1
ATOM 805 C C . GLU A 1 98 ? -1.715 6.690 5.757 1.00 90.69 98 GLU A C 1
ATOM 807 O O . GLU A 1 98 ? -1.082 7.178 4.820 1.00 90.69 98 GLU A O 1
ATOM 812 N N . ILE A 1 99 ? -1.689 5.376 6.012 1.00 92.25 99 ILE A N 1
ATOM 813 C CA . ILE A 1 99 ? -0.970 4.405 5.174 1.00 92.25 99 ILE A CA 1
ATOM 814 C C . ILE A 1 99 ? -1.479 4.497 3.737 1.00 92.25 99 ILE A C 1
ATOM 816 O O . ILE A 1 99 ? -0.691 4.727 2.825 1.00 92.25 99 ILE A O 1
ATOM 820 N N . ILE A 1 100 ? -2.789 4.375 3.529 1.00 89.62 100 ILE A N 1
ATOM 821 C CA . ILE A 1 100 ? -3.382 4.359 2.187 1.00 89.62 100 ILE A CA 1
ATOM 822 C C . ILE A 1 100 ? -3.172 5.690 1.470 1.00 89.62 100 ILE A C 1
ATOM 824 O O . ILE A 1 100 ? -2.837 5.692 0.289 1.00 89.62 100 ILE A O 1
ATOM 828 N N . TYR A 1 101 ? -3.274 6.815 2.179 1.00 88.50 101 TYR A N 1
ATOM 829 C CA . TYR A 1 101 ? -2.962 8.129 1.621 1.00 88.50 101 TYR A CA 1
ATOM 830 C C . TYR A 1 101 ? -1.520 8.218 1.105 1.00 88.50 101 TYR A C 1
ATOM 832 O O . TYR A 1 101 ? -1.291 8.616 -0.039 1.00 88.50 101 TYR A O 1
ATOM 840 N N . ASN A 1 102 ? -0.544 7.790 1.910 1.00 91.06 102 ASN A N 1
ATOM 841 C CA . ASN A 1 102 ? 0.860 7.799 1.501 1.00 91.06 102 ASN A CA 1
ATOM 842 C C . ASN A 1 102 ? 1.123 6.823 0.341 1.00 91.06 102 ASN A C 1
ATOM 844 O O . ASN A 1 102 ? 1.869 7.159 -0.578 1.00 91.06 102 ASN A O 1
ATOM 848 N N . LEU A 1 103 ? 0.470 5.656 0.323 1.00 90.94 103 LEU A N 1
ATOM 849 C CA . LEU A 1 103 ? 0.545 4.725 -0.807 1.00 90.94 103 LEU A CA 1
ATOM 850 C C . LEU A 1 103 ? -0.018 5.343 -2.095 1.00 90.94 103 LEU A C 1
ATOM 852 O O . LEU A 1 103 ? 0.630 5.257 -3.135 1.00 90.94 103 LEU A O 1
ATOM 856 N N . CYS A 1 104 ? -1.161 6.032 -2.037 1.00 85.94 104 CYS A N 1
ATOM 857 C CA . CYS A 1 104 ? -1.722 6.747 -3.187 1.00 85.94 104 CYS A CA 1
ATOM 858 C C . CYS A 1 104 ? -0.752 7.803 -3.741 1.00 85.94 104 CYS A C 1
ATOM 860 O O . CYS A 1 104 ? -0.574 7.884 -4.957 1.00 85.94 104 CYS A O 1
ATOM 862 N N . ILE A 1 105 ? -0.073 8.569 -2.878 1.00 87.81 105 ILE A N 1
ATOM 863 C CA . ILE A 1 105 ? 0.950 9.542 -3.302 1.00 87.81 105 ILE A CA 1
ATOM 864 C C . ILE A 1 105 ? 2.106 8.841 -4.024 1.00 87.81 105 ILE A C 1
ATOM 866 O O . ILE A 1 105 ? 2.509 9.274 -5.106 1.00 87.81 105 ILE A O 1
ATOM 870 N N . LEU A 1 106 ? 2.616 7.746 -3.454 1.00 88.00 106 LEU A N 1
ATOM 871 C CA . LEU A 1 106 ? 3.716 6.968 -4.033 1.00 88.00 106 LEU A CA 1
ATOM 872 C C . LEU A 1 106 ? 3.334 6.350 -5.391 1.00 88.00 106 LEU A C 1
ATOM 874 O O . LEU A 1 106 ? 4.166 6.289 -6.296 1.00 88.00 106 LEU A O 1
ATOM 878 N N . GLU A 1 107 ? 2.066 5.973 -5.568 1.00 84.81 107 GLU A N 1
ATOM 879 C CA . GLU A 1 107 ? 1.498 5.504 -6.841 1.00 84.81 107 GLU A CA 1
ATOM 880 C C . GLU A 1 107 ? 1.098 6.631 -7.809 1.00 84.81 107 GLU A C 1
ATOM 882 O O . GLU A 1 107 ? 0.584 6.360 -8.898 1.00 84.81 107 GLU A O 1
ATOM 887 N N . LYS A 1 108 ? 1.342 7.899 -7.451 1.00 84.50 108 LYS A N 1
ATOM 888 C CA . LY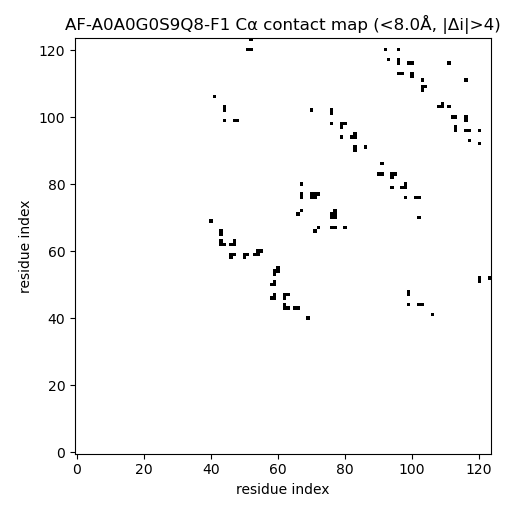S A 1 108 ? 0.958 9.091 -8.230 1.00 84.50 108 LYS A CA 1
ATOM 889 C C . LYS A 1 108 ? -0.557 9.209 -8.466 1.00 84.50 108 LYS A C 1
ATOM 891 O O . LYS A 1 108 ? -1.000 9.784 -9.459 1.00 84.50 108 LYS A O 1
ATOM 896 N N . ILE A 1 109 ? -1.357 8.694 -7.537 1.00 78.81 109 ILE A N 1
ATOM 897 C CA . ILE A 1 109 ? -2.816 8.827 -7.486 1.00 78.81 109 ILE A CA 1
ATOM 898 C C . ILE A 1 109 ? -3.133 10.091 -6.675 1.00 78.81 109 ILE A C 1
ATOM 900 O O . ILE A 1 109 ? -3.407 10.037 -5.481 1.00 78.81 109 ILE A O 1
ATOM 904 N N . THR A 1 110 ? -3.030 11.258 -7.313 1.00 68.44 110 THR A N 1
ATOM 905 C CA . THR A 1 110 ? -3.072 12.568 -6.629 1.00 68.44 110 THR A CA 1
ATOM 906 C C . THR A 1 110 ? -4.448 13.232 -6.587 1.00 68.44 110 THR A C 1
ATOM 908 O O . THR A 1 110 ? -4.596 14.291 -5.988 1.00 68.44 110 THR A O 1
ATOM 911 N N . HIS A 1 111 ? -5.463 12.633 -7.210 1.00 71.00 111 HIS A N 1
ATOM 912 C CA . HIS A 1 111 ? -6.823 13.184 -7.246 1.00 71.00 111 HIS A CA 1
ATOM 913 C C . HIS A 1 111 ? -7.637 12.897 -5.975 1.00 71.00 111 HIS A C 1
ATOM 915 O O . HIS A 1 111 ? -8.776 13.339 -5.882 1.00 71.00 111 HIS A O 1
ATOM 921 N N . LEU A 1 112 ? -7.079 12.147 -5.020 1.00 68.12 112 LEU A N 1
ATOM 922 C CA . LEU A 1 112 ? -7.730 11.803 -3.759 1.00 68.12 112 LEU A CA 1
ATOM 923 C C . LEU A 1 112 ? -7.137 12.647 -2.633 1.00 68.12 112 LEU A C 1
ATOM 925 O O . LEU A 1 112 ? -5.945 12.542 -2.333 1.00 68.12 112 LEU A O 1
ATOM 929 N N . SER A 1 113 ? -7.966 13.469 -1.993 1.00 74.31 113 SER A N 1
ATOM 930 C CA . SER A 1 113 ? -7.570 14.165 -0.772 1.00 74.31 113 SER A CA 1
ATOM 931 C C . SER A 1 113 ? -7.528 13.201 0.419 1.00 74.31 113 SER A C 1
ATOM 933 O O . SER A 1 113 ? -8.120 12.119 0.410 1.00 74.31 113 SER A O 1
ATOM 935 N N . ARG A 1 114 ? -6.846 13.604 1.497 1.00 69.25 114 ARG A N 1
ATOM 936 C CA . ARG A 1 114 ? -6.855 12.851 2.761 1.00 69.25 114 ARG A CA 1
ATOM 937 C C . ARG A 1 114 ? -8.274 12.700 3.320 1.00 69.25 114 ARG A C 1
ATOM 939 O O . ARG A 1 114 ? -8.597 11.655 3.876 1.00 69.25 114 ARG A O 1
ATOM 946 N N . GLU A 1 115 ? -9.110 13.719 3.142 1.00 71.31 115 GLU A N 1
ATOM 947 C CA . GLU A 1 115 ? -10.517 13.709 3.545 1.00 71.31 115 GLU A CA 1
ATOM 948 C C . GLU A 1 115 ? -11.344 12.738 2.699 1.00 71.31 115 GLU A C 1
ATOM 950 O O . GLU A 1 115 ? -12.184 12.034 3.251 1.00 71.31 115 GLU A O 1
ATOM 955 N N . ASP A 1 116 ? -11.072 12.616 1.395 1.00 69.88 116 ASP A N 1
ATOM 956 C CA . ASP A 1 116 ? -11.734 11.624 0.535 1.00 69.88 116 ASP A CA 1
ATOM 957 C C . ASP A 1 116 ? -11.440 10.202 1.008 1.00 69.88 116 ASP A C 1
ATOM 959 O O . ASP A 1 116 ? -12.349 9.379 1.119 1.00 69.88 116 ASP A O 1
ATOM 963 N N . ILE A 1 117 ? -10.180 9.926 1.354 1.00 71.56 117 ILE A N 1
ATOM 964 C CA . ILE A 1 117 ? -9.790 8.626 1.900 1.00 71.56 117 ILE A CA 1
ATOM 965 C C . ILE A 1 117 ? -10.438 8.432 3.267 1.00 71.56 117 ILE A C 1
ATOM 967 O O . ILE A 1 117 ? -11.091 7.420 3.473 1.00 71.56 117 ILE A O 1
ATOM 971 N N . LEU A 1 118 ? -10.375 9.401 4.179 1.00 70.56 118 LEU A N 1
ATOM 972 C CA . LEU A 1 118 ? -11.035 9.283 5.481 1.00 70.56 118 LEU A CA 1
ATOM 973 C C . LEU A 1 118 ? -12.545 9.014 5.342 1.00 70.56 118 LEU A C 1
ATOM 975 O O . LEU A 1 118 ? -13.082 8.134 6.010 1.00 70.56 118 LEU A O 1
ATOM 979 N N . ASN A 1 119 ? -13.222 9.697 4.420 1.00 70.44 119 ASN A N 1
ATOM 980 C CA . AS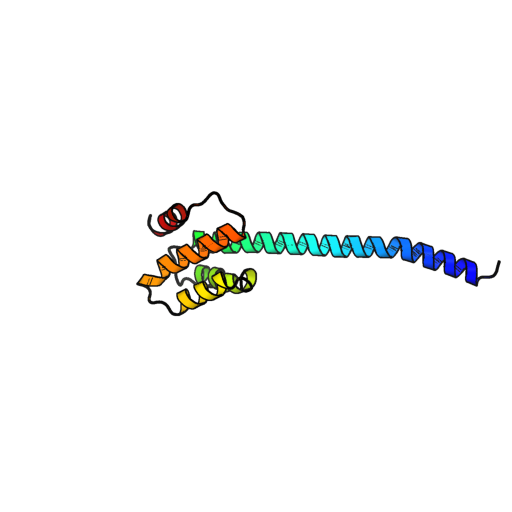N A 1 119 ? -14.637 9.484 4.120 1.00 70.44 119 ASN A CA 1
ATOM 981 C C . ASN A 1 119 ? -14.916 8.074 3.588 1.00 70.44 119 ASN A C 1
ATOM 983 O O . ASN A 1 119 ? -15.949 7.492 3.921 1.00 70.44 119 ASN A O 1
ATOM 987 N N . ILE A 1 120 ? -13.994 7.499 2.809 1.00 71.62 120 ILE A N 1
ATOM 988 C CA . ILE A 1 120 ? -14.048 6.096 2.385 1.00 71.62 120 ILE A CA 1
ATOM 989 C C . ILE A 1 120 ? -13.997 5.160 3.604 1.00 71.62 120 ILE A C 1
ATOM 991 O O . ILE A 1 120 ? -14.649 4.124 3.575 1.00 71.62 120 ILE A O 1
ATOM 995 N N . PHE A 1 121 ? -13.312 5.506 4.694 1.00 66.31 121 PHE A N 1
ATOM 996 C CA . PHE A 1 121 ? -13.277 4.696 5.922 1.00 66.31 121 PHE A CA 1
ATOM 997 C C . PHE A 1 121 ? -14.436 4.977 6.895 1.00 66.31 121 PHE A C 1
ATOM 999 O O . PHE A 1 121 ? -14.794 4.086 7.658 1.00 66.31 121 PHE A O 1
ATOM 1006 N N . LEU A 1 122 ? -15.040 6.172 6.858 1.00 65.19 122 LEU A N 1
ATOM 1007 C CA . LEU A 1 122 ? -16.106 6.592 7.784 1.00 65.19 122 LEU A CA 1
ATOM 1008 C C . LEU A 1 122 ? -17.541 6.357 7.279 1.00 65.19 122 LEU A C 1
ATOM 1010 O O . LEU A 1 122 ? -18.452 6.255 8.093 1.00 65.19 122 LEU A O 1
ATOM 1014 N N . LYS A 1 123 ? -17.785 6.305 5.960 1.00 51.94 123 LYS A N 1
ATOM 1015 C CA . LYS A 1 123 ? -19.141 6.163 5.377 1.00 51.94 123 LYS A CA 1
ATOM 1016 C C . LYS A 1 123 ? -19.711 4.731 5.425 1.00 51.94 123 LYS A C 1
ATOM 1018 O O . LYS A 1 123 ? -20.351 4.294 4.468 1.00 51.94 123 LYS A O 1
ATOM 1023 N N . SER A 1 124 ? -19.489 3.959 6.486 1.00 44.91 124 SER A N 1
ATOM 1024 C CA . SER A 1 124 ? -20.064 2.605 6.624 1.00 44.91 124 SER A CA 1
ATOM 1025 C C . SER A 1 124 ? -20.525 2.292 8.022 1.00 44.91 124 SER A C 1
ATOM 1027 O O . SER A 1 124 ? -19.758 2.589 8.959 1.00 44.91 124 SER A O 1
#

Foldseek 3Di:
DDPVVVVVVVVVVCCVVVVVVVVVVVVVVVVVVVVVLLVVLVVLLVQCLVCLVVPPDPSNVVSLVCQCVNPVVPPLLVVLSVCLVPDDPVCNNVSSLVNSVVSCVVSVVPPADSVNSSCSNVVD

pLDDT: mean 76.87, std 14.54, range [44.91, 95.56]

InterPro domains:
  IPR046502 Domain of unknown function DUF6680 [PF20385] (10-73)

Radius of gyration: 23.99 Å; Cα contacts (8 Å, |Δi|>4): 68; chains: 1; bounding box: 66×32×66 Å

Sequence (124 aa):
MTSELIITLIVSGISTIVSPLFAIWISEKYIRRRNLEDAQRKQVLNDLIANRYKVDTDEFLRAFNSVIMYWGKEDIIKKLVFEYRTSSPEKKTPILTEIIYNLCILEKITHLSREDILNIFLKS